Protein AF-A0A3M8P916-F1 (afdb_monomer_lite)

Structure (mmCIF, N/CA/C/O backbone):
data_AF-A0A3M8P916-F1
#
_entry.id   AF-A0A3M8P916-F1
#
loop_
_atom_site.group_PDB
_atom_site.id
_atom_site.type_symbol
_atom_site.label_atom_id
_atom_site.label_alt_id
_atom_site.label_comp_id
_atom_site.label_asym_id
_atom_site.label_entity_id
_atom_site.label_seq_id
_atom_site.pdbx_PDB_ins_code
_atom_site.Cartn_x
_atom_site.Cartn_y
_atom_site.Cartn_z
_atom_site.occupancy
_atom_site.B_iso_or_equiv
_atom_site.auth_seq_id
_atom_site.auth_comp_id
_atom_site.auth_asym_id
_atom_site.auth_atom_id
_atom_site.pdbx_PDB_model_num
ATOM 1 N N . MET A 1 1 ? -4.054 -1.556 23.076 1.00 59.75 1 MET A N 1
ATOM 2 C CA . MET A 1 1 ? -3.365 -1.877 21.805 1.00 59.75 1 MET A CA 1
ATOM 3 C C . MET A 1 1 ? -3.995 -1.221 20.560 1.00 59.75 1 MET A C 1
ATOM 5 O O . MET A 1 1 ? -3.618 -1.579 19.456 1.00 59.75 1 MET A O 1
ATOM 9 N N . LYS A 1 2 ? -4.898 -0.229 20.686 1.00 66.19 2 LYS A N 1
ATOM 10 C CA . LYS A 1 2 ? -5.561 0.415 19.529 1.00 66.19 2 LYS A CA 1
ATOM 11 C C . LYS A 1 2 ? -4.592 1.190 18.626 1.00 66.19 2 LYS A C 1
ATOM 13 O O . LYS A 1 2 ? -4.655 1.076 17.408 1.00 66.19 2 LYS A O 1
ATOM 18 N N . THR A 1 3 ? -3.654 1.920 19.229 1.00 75.56 3 THR A N 1
ATOM 19 C CA . THR A 1 3 ? -2.658 2.727 18.509 1.00 75.56 3 THR A CA 1
ATOM 20 C C . THR A 1 3 ? -1.751 1.871 17.626 1.00 75.56 3 THR A C 1
ATOM 22 O O . THR A 1 3 ? -1.486 2.239 16.491 1.00 75.56 3 THR A O 1
ATOM 25 N N . LEU A 1 4 ? -1.330 0.700 18.115 1.00 80.00 4 LEU A N 1
ATOM 26 C CA . LEU A 1 4 ? -0.487 -0.232 17.360 1.00 80.00 4 LEU A CA 1
ATOM 27 C C . LEU A 1 4 ? -1.213 -0.799 16.133 1.00 80.00 4 LEU A C 1
ATOM 29 O O . LEU A 1 4 ? -0.631 -0.817 15.054 1.00 80.00 4 LEU A O 1
ATOM 33 N N . ASN A 1 5 ? -2.487 -1.189 16.270 1.00 80.88 5 ASN A N 1
ATOM 34 C CA . ASN A 1 5 ? -3.290 -1.668 15.139 1.00 80.88 5 ASN A CA 1
ATOM 35 C C . ASN A 1 5 ? -3.460 -0.585 14.068 1.00 80.88 5 ASN A C 1
ATOM 37 O O . ASN A 1 5 ? -3.339 -0.868 12.881 1.00 80.88 5 ASN A O 1
ATOM 41 N N . LEU A 1 6 ? -3.693 0.662 14.485 1.00 80.62 6 LEU A N 1
ATOM 42 C CA . LEU A 1 6 ? -3.849 1.798 13.577 1.00 80.62 6 LEU A CA 1
ATOM 43 C C . LEU A 1 6 ? -2.529 2.115 12.850 1.00 80.62 6 LEU A C 1
ATOM 45 O O . LEU A 1 6 ? -2.524 2.268 11.631 1.00 80.62 6 LEU A O 1
ATOM 49 N N . ILE A 1 7 ? -1.402 2.127 13.570 1.00 86.38 7 ILE A N 1
ATOM 50 C CA . ILE A 1 7 ? -0.064 2.319 12.986 1.00 86.38 7 ILE A CA 1
ATOM 51 C C . ILE A 1 7 ? 0.257 1.209 11.975 1.00 86.38 7 ILE A C 1
ATOM 53 O O . ILE A 1 7 ? 0.684 1.507 10.861 1.00 86.38 7 ILE A O 1
ATOM 57 N N . ALA A 1 8 ? 0.013 -0.057 12.327 1.00 85.00 8 ALA A N 1
ATOM 58 C CA . ALA A 1 8 ? 0.247 -1.197 11.440 1.00 85.00 8 ALA A CA 1
ATOM 59 C C . ALA A 1 8 ? -0.607 -1.123 10.165 1.00 85.00 8 ALA A C 1
ATOM 61 O O . ALA A 1 8 ? -0.116 -1.403 9.075 1.00 85.00 8 ALA A O 1
ATOM 62 N N . LEU A 1 9 ? -1.864 -0.698 10.291 1.00 82.88 9 LEU A N 1
ATOM 63 C CA . LEU A 1 9 ? -2.784 -0.523 9.172 1.00 82.88 9 LEU A CA 1
ATOM 64 C C . LEU A 1 9 ? -2.322 0.594 8.224 1.00 82.88 9 LEU A C 1
ATOM 66 O O . LEU A 1 9 ? -2.310 0.397 7.012 1.00 82.88 9 LEU A O 1
ATOM 70 N N . ILE A 1 10 ? -1.885 1.737 8.765 1.00 85.31 10 ILE A N 1
ATOM 71 C CA . ILE A 1 10 ? -1.319 2.835 7.966 1.00 85.31 10 ILE A CA 1
ATOM 72 C C . ILE A 1 10 ? -0.058 2.366 7.234 1.00 85.31 10 ILE A C 1
ATOM 74 O O . ILE A 1 10 ? 0.048 2.562 6.025 1.00 85.31 10 ILE A O 1
ATOM 78 N N . LEU A 1 11 ? 0.874 1.714 7.935 1.00 86.12 11 LEU A N 1
ATOM 79 C CA . LEU A 1 11 ? 2.104 1.177 7.339 1.00 86.12 11 LEU A CA 1
ATOM 80 C C . LEU A 1 11 ? 1.810 0.161 6.231 1.00 86.12 11 LEU A C 1
ATOM 82 O O . LEU A 1 11 ? 2.437 0.217 5.174 1.00 86.12 11 LEU A O 1
ATOM 86 N N . LEU A 1 12 ? 0.838 -0.730 6.443 1.00 87.38 12 LEU A N 1
ATOM 87 C CA . LEU A 1 12 ? 0.405 -1.710 5.449 1.00 87.38 12 LEU A CA 1
ATOM 88 C C . LEU A 1 12 ? -0.148 -1.029 4.192 1.00 87.38 12 LEU A C 1
ATOM 90 O O . LEU A 1 12 ? 0.209 -1.417 3.081 1.00 87.38 12 LEU A O 1
ATOM 94 N N . ILE A 1 13 ? -0.997 -0.013 4.362 1.00 85.50 13 ILE A N 1
ATOM 95 C CA . ILE A 1 13 ? -1.590 0.729 3.245 1.00 85.50 13 ILE A CA 1
ATOM 96 C C . ILE A 1 13 ? -0.501 1.471 2.474 1.00 85.50 13 ILE A C 1
ATOM 98 O O . ILE A 1 13 ? -0.416 1.321 1.260 1.00 85.50 13 ILE A O 1
ATOM 102 N N . VAL A 1 14 ? 0.360 2.225 3.163 1.00 87.69 1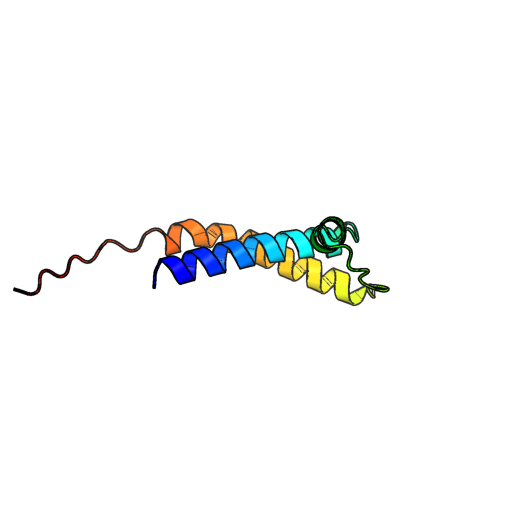4 VAL A N 1
ATOM 103 C CA . VAL A 1 14 ? 1.435 3.004 2.530 1.00 87.69 14 VAL A CA 1
ATOM 104 C C . VAL A 1 14 ? 2.426 2.088 1.803 1.00 87.69 14 VAL A C 1
ATOM 106 O O . VAL A 1 14 ? 2.755 2.333 0.641 1.00 87.69 14 VAL A O 1
ATOM 109 N N . GLY A 1 15 ? 2.863 1.001 2.446 1.00 86.06 15 GLY A N 1
ATOM 110 C CA . GLY A 1 15 ? 3.797 0.040 1.857 1.00 86.06 15 GLY A CA 1
ATOM 111 C C . GLY A 1 15 ? 3.198 -0.721 0.674 1.00 86.06 15 GLY A C 1
ATOM 112 O O . GLY A 1 15 ? 3.837 -0.847 -0.370 1.00 86.06 15 GLY A O 1
ATOM 113 N N . GLY A 1 16 ? 1.950 -1.173 0.797 1.00 87.38 16 GLY A N 1
ATOM 114 C CA . GLY A 1 16 ? 1.263 -1.880 -0.276 1.00 87.38 16 GLY A CA 1
ATOM 115 C C . GLY A 1 16 ? 0.925 -0.993 -1.470 1.00 87.38 16 GLY A C 1
ATOM 116 O O . GLY A 1 16 ? 1.073 -1.442 -2.604 1.00 87.38 16 GLY A O 1
ATOM 117 N N . LEU A 1 17 ? 0.558 0.276 -1.255 1.00 86.25 17 LEU A N 1
ATOM 118 C CA . LEU A 1 17 ? 0.370 1.225 -2.355 1.00 86.25 17 LEU A CA 1
ATOM 119 C C . LEU A 1 17 ? 1.691 1.454 -3.105 1.00 86.25 17 LEU A C 1
ATOM 121 O O . LEU A 1 17 ? 1.707 1.382 -4.330 1.00 86.25 17 LEU A O 1
ATOM 125 N N . ASN A 1 18 ? 2.809 1.652 -2.390 1.00 85.62 18 ASN A N 1
ATOM 126 C CA . ASN A 1 18 ? 4.128 1.780 -3.020 1.00 85.62 18 ASN A CA 1
ATOM 127 C C . ASN A 1 18 ? 4.475 0.535 -3.846 1.00 85.62 18 ASN A C 1
ATOM 129 O O . ASN A 1 18 ? 4.883 0.649 -4.998 1.00 85.62 18 ASN A O 1
ATOM 133 N N . TRP A 1 19 ? 4.265 -0.661 -3.293 1.00 85.00 19 TRP A N 1
ATOM 134 C CA . TRP A 1 19 ? 4.522 -1.902 -4.023 1.00 85.00 19 TRP A CA 1
ATOM 135 C C . TRP A 1 19 ? 3.583 -2.081 -5.221 1.00 85.00 19 TRP A C 1
ATOM 137 O O . TRP A 1 19 ? 4.031 -2.534 -6.270 1.00 85.00 19 TRP A O 1
ATOM 147 N N . LEU A 1 20 ? 2.330 -1.632 -5.153 1.00 85.94 20 LEU A N 1
ATOM 148 C CA . LEU A 1 20 ? 1.449 -1.617 -6.322 1.00 85.94 20 LEU A CA 1
ATOM 149 C C . LEU A 1 20 ? 2.016 -0.741 -7.450 1.00 85.94 20 LEU A C 1
ATOM 151 O O . LEU A 1 20 ? 2.068 -1.179 -8.600 1.00 85.94 20 LEU A O 1
ATOM 155 N N . LEU A 1 21 ? 2.471 0.473 -7.119 1.00 81.56 21 LEU A N 1
ATOM 156 C CA . LEU A 1 21 ? 3.082 1.404 -8.076 1.00 81.56 21 LEU A CA 1
ATOM 157 C C . LEU A 1 21 ? 4.364 0.817 -8.687 1.00 81.56 21 LEU A C 1
ATOM 159 O O . LEU A 1 21 ? 4.569 0.892 -9.901 1.00 81.56 21 LEU A O 1
ATOM 163 N N . VAL A 1 22 ? 5.175 0.144 -7.872 1.00 81.31 22 VAL A N 1
ATOM 164 C CA .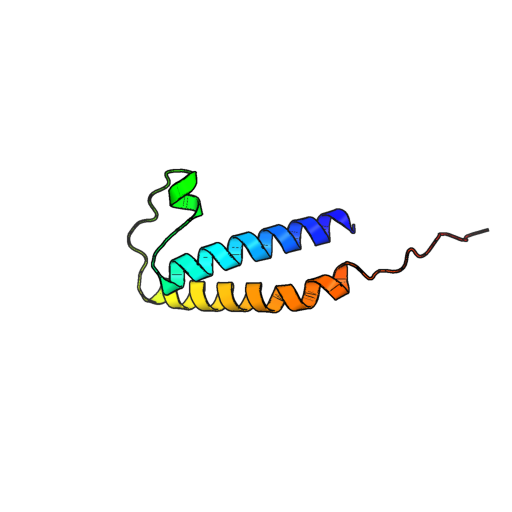 VAL A 1 22 ? 6.365 -0.592 -8.316 1.00 81.31 22 VAL A CA 1
ATOM 165 C C . VAL A 1 22 ? 6.007 -1.744 -9.254 1.00 81.31 22 VAL A C 1
ATOM 167 O O . VAL A 1 22 ? 6.695 -1.969 -10.246 1.00 81.31 22 VAL A O 1
ATOM 170 N N . GLY A 1 23 ? 4.965 -2.511 -8.951 1.00 80.31 23 GLY A N 1
ATOM 171 C CA . GLY A 1 23 ? 4.562 -3.654 -9.766 1.00 80.31 23 GLY A CA 1
ATOM 172 C C . GLY A 1 23 ? 4.000 -3.240 -11.126 1.00 80.31 23 GLY A C 1
ATOM 173 O O . GLY A 1 23 ? 4.308 -3.877 -12.133 1.00 80.31 23 GLY A O 1
ATOM 174 N N . LEU A 1 24 ? 3.211 -2.160 -11.156 1.00 78.81 24 LEU A N 1
ATOM 175 C CA . LEU A 1 24 ? 2.465 -1.733 -12.342 1.00 78.81 24 LEU A CA 1
ATOM 176 C C . LEU A 1 24 ? 3.251 -0.764 -13.236 1.00 78.81 24 LEU A C 1
ATOM 178 O O . LEU A 1 24 ? 3.252 -0.913 -14.455 1.00 78.81 24 LEU A O 1
ATOM 182 N N . PHE A 1 25 ? 3.948 0.199 -12.633 1.00 75.81 25 PHE A N 1
ATOM 183 C CA . PHE A 1 25 ? 4.662 1.264 -13.344 1.00 75.81 25 PHE A CA 1
ATOM 184 C C . PHE A 1 25 ? 6.184 1.179 -13.186 1.00 75.81 25 PHE A C 1
ATOM 186 O O . PHE A 1 25 ? 6.892 2.032 -13.710 1.00 75.81 25 PHE A O 1
ATOM 193 N N . SER A 1 26 ? 6.709 0.174 -12.465 1.00 72.31 26 SER A N 1
ATOM 194 C CA . SER A 1 26 ? 8.130 0.116 -12.060 1.00 72.31 26 SER A CA 1
ATOM 195 C C . SER A 1 26 ? 8.598 1.375 -11.317 1.00 72.31 26 SER A C 1
ATOM 197 O O . SER A 1 26 ? 9.793 1.637 -11.227 1.00 72.31 26 SER A O 1
ATOM 199 N N . PHE A 1 27 ? 7.653 2.141 -10.768 1.00 66.81 27 PHE A N 1
ATOM 200 C CA . PHE A 1 27 ? 7.893 3.419 -10.119 1.00 66.81 27 PHE A CA 1
ATOM 201 C C . PHE A 1 27 ? 7.887 3.224 -8.603 1.00 66.81 27 PHE A C 1
ATOM 203 O O . PHE A 1 27 ? 6.865 2.856 -8.027 1.00 66.81 27 PHE A O 1
ATOM 210 N N . ASP A 1 28 ? 9.037 3.434 -7.965 1.00 71.31 28 ASP A N 1
ATOM 211 C CA . ASP A 1 28 ? 9.213 3.275 -6.520 1.00 71.31 28 ASP A CA 1
ATOM 212 C C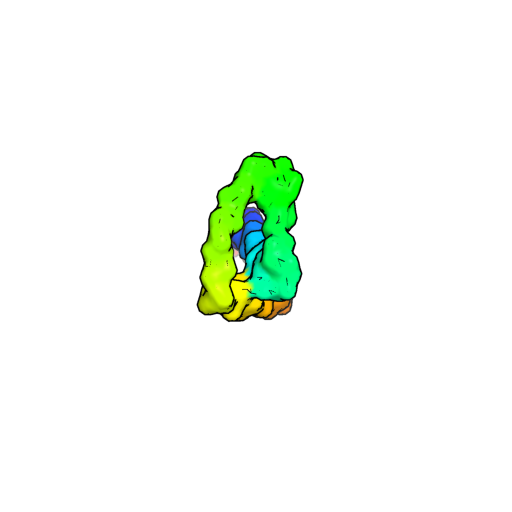 . ASP A 1 28 ? 9.218 4.658 -5.856 1.00 71.31 28 ASP A C 1
ATOM 214 O O . ASP A 1 28 ? 10.188 5.413 -5.940 1.00 71.31 28 ASP A O 1
ATOM 218 N N . LEU A 1 29 ? 8.097 5.019 -5.229 1.00 67.75 29 LEU A N 1
ATOM 219 C CA . LEU A 1 29 ? 7.905 6.331 -4.606 1.00 67.75 29 LEU A CA 1
ATOM 220 C C . LEU A 1 29 ? 8.847 6.510 -3.403 1.00 67.75 29 LEU A C 1
ATOM 222 O O . LEU A 1 29 ? 9.318 7.615 -3.142 1.00 67.75 29 LEU A O 1
ATOM 226 N N . VAL A 1 30 ? 9.169 5.418 -2.698 1.00 69.75 30 VAL A N 1
ATOM 227 C CA . VAL A 1 30 ? 10.144 5.424 -1.594 1.00 69.75 30 VAL A CA 1
ATOM 228 C C . VAL A 1 30 ? 11.549 5.706 -2.123 1.00 69.75 30 VAL A C 1
ATOM 230 O O . VAL A 1 30 ? 12.238 6.554 -1.560 1.00 69.75 30 VAL A O 1
ATOM 233 N N . ALA A 1 31 ? 11.951 5.070 -3.227 1.00 70.25 31 ALA A N 1
ATOM 234 C CA . ALA A 1 31 ? 13.230 5.357 -3.882 1.00 70.25 31 ALA A CA 1
ATOM 235 C C . ALA A 1 31 ? 13.321 6.814 -4.356 1.00 70.25 31 ALA A C 1
ATOM 237 O O . ALA A 1 31 ? 14.358 7.448 -4.177 1.00 70.25 31 ALA A O 1
ATOM 238 N N . ALA A 1 32 ? 12.228 7.363 -4.899 1.00 69.00 32 ALA A N 1
ATOM 239 C CA . ALA A 1 32 ? 12.171 8.752 -5.354 1.00 69.00 32 ALA A CA 1
ATOM 240 C C . ALA A 1 32 ? 12.340 9.775 -4.213 1.00 69.00 32 ALA A C 1
ATOM 242 O O . ALA A 1 32 ? 12.884 10.852 -4.438 1.00 69.00 32 ALA A O 1
ATOM 243 N N . ILE A 1 33 ? 11.891 9.448 -2.994 1.00 71.94 33 ILE A N 1
ATOM 244 C CA . ILE A 1 33 ? 11.973 10.341 -1.823 1.00 71.94 33 ILE A CA 1
ATOM 245 C C . ILE A 1 33 ? 13.276 10.137 -1.032 1.00 71.94 33 ILE A C 1
ATOM 247 O O . ILE A 1 33 ? 13.832 11.105 -0.517 1.00 71.94 33 ILE A O 1
ATOM 251 N N . PHE A 1 34 ? 13.771 8.901 -0.925 1.00 71.75 34 PHE A N 1
ATOM 252 C CA . PHE A 1 34 ? 14.934 8.549 -0.095 1.00 71.75 34 PHE A CA 1
ATOM 253 C C . PHE A 1 34 ? 16.224 8.254 -0.883 1.00 71.75 34 PHE A C 1
ATOM 255 O O . PHE A 1 34 ? 17.258 8.015 -0.266 1.00 71.75 34 PHE A O 1
ATOM 262 N N . GLY A 1 35 ? 16.202 8.292 -2.219 1.00 57.03 35 GLY A N 1
ATOM 263 C CA . GLY A 1 35 ? 17.399 8.182 -3.064 1.00 57.03 35 GLY A CA 1
ATOM 264 C C . GLY A 1 35 ? 18.023 6.781 -3.146 1.00 57.03 35 GLY A C 1
ATOM 265 O O . GLY A 1 35 ? 19.236 6.669 -3.295 1.00 57.03 35 GLY A O 1
ATOM 266 N N . GLY A 1 36 ? 17.229 5.713 -3.019 1.00 59.22 36 GLY A N 1
ATOM 267 C CA . GLY A 1 36 ? 17.714 4.327 -3.060 1.00 59.22 36 GLY A CA 1
ATOM 268 C C . GLY A 1 36 ? 17.403 3.624 -4.381 1.00 59.22 36 GLY A C 1
ATOM 269 O O . GLY A 1 36 ? 16.256 3.251 -4.610 1.00 59.22 36 GLY A O 1
ATOM 270 N N . ASP A 1 37 ? 18.412 3.402 -5.225 1.00 54.94 37 ASP A N 1
ATOM 271 C CA . ASP A 1 37 ? 18.279 2.608 -6.451 1.00 54.94 37 ASP A CA 1
ATOM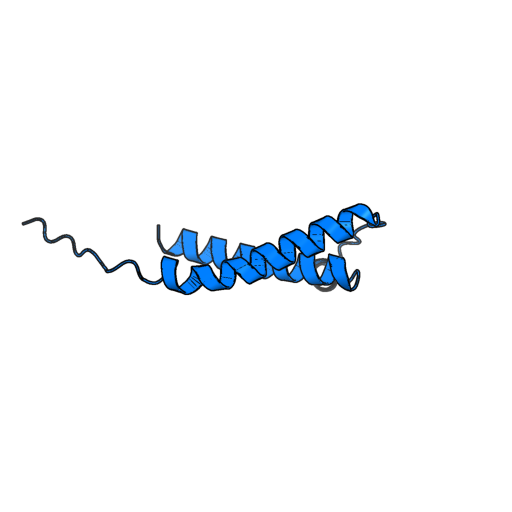 272 C C . ASP A 1 37 ? 17.926 1.149 -6.125 1.00 54.94 37 ASP A C 1
ATOM 274 O O . ASP A 1 37 ? 18.689 0.402 -5.508 1.00 54.94 37 ASP A O 1
ATOM 278 N N . VAL A 1 38 ? 16.739 0.732 -6.553 1.00 57.81 38 VAL A N 1
ATOM 279 C CA . VAL A 1 38 ? 16.285 -0.655 -6.501 1.00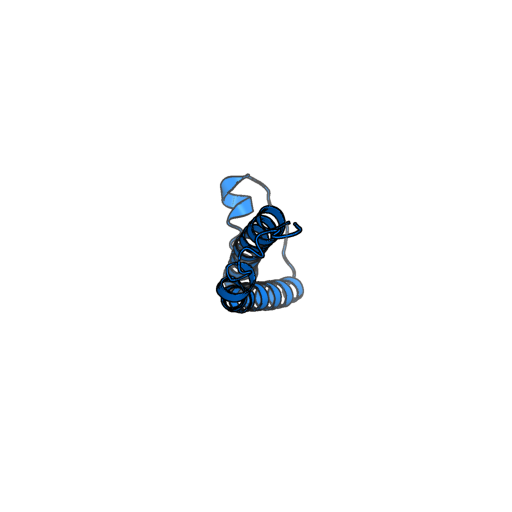 57.81 38 VAL A CA 1
ATOM 280 C C . VAL A 1 38 ? 16.635 -1.297 -7.840 1.00 57.81 38 VAL A C 1
ATOM 282 O O . VAL A 1 38 ? 15.924 -1.106 -8.823 1.00 57.81 38 VAL A O 1
ATOM 285 N N . GLY A 1 39 ? 17.762 -2.016 -7.877 1.00 57.91 39 GLY A N 1
ATOM 286 C CA . GLY A 1 39 ? 18.286 -2.681 -9.077 1.00 57.91 39 GLY A CA 1
ATOM 287 C C . GLY A 1 39 ? 17.273 -3.583 -9.797 1.00 57.91 39 GLY A C 1
ATOM 288 O O . GLY A 1 39 ? 16.193 -3.867 -9.277 1.00 57.91 39 GLY A O 1
ATOM 289 N N . GLU A 1 40 ? 17.624 -4.025 -11.009 1.00 56.31 40 GLU A N 1
ATOM 290 C CA . GLU A 1 40 ? 16.719 -4.651 -11.987 1.00 56.31 40 GLU A CA 1
ATOM 291 C C . GLU A 1 40 ? 15.680 -5.612 -11.378 1.00 56.31 40 GLU A C 1
ATOM 293 O O . GLU A 1 40 ? 15.941 -6.778 -11.071 1.00 56.31 40 GLU A O 1
ATOM 298 N N . LYS A 1 41 ? 14.445 -5.118 -11.222 1.00 60.81 41 LYS A N 1
ATOM 299 C CA . LYS A 1 41 ? 13.322 -5.920 -10.730 1.00 60.81 41 LYS A CA 1
ATOM 300 C C . LYS A 1 41 ? 12.878 -6.890 -11.822 1.00 60.81 41 LYS A C 1
ATOM 302 O O . LYS A 1 41 ? 12.207 -6.507 -12.789 1.00 60.81 41 LYS A O 1
ATOM 307 N N . SER A 1 42 ? 13.234 -8.158 -11.619 1.00 62.72 42 SER A N 1
ATOM 308 C CA . SER A 1 42 ? 12.795 -9.304 -12.418 1.00 62.72 42 SER A CA 1
ATOM 309 C C . SER A 1 42 ? 11.271 -9.304 -12.615 1.00 62.72 42 SER A C 1
ATOM 311 O O . SER A 1 42 ? 10.521 -8.952 -11.700 1.00 62.72 42 SER A O 1
ATOM 313 N N . ALA A 1 43 ? 10.790 -9.710 -13.797 1.00 65.44 43 ALA A N 1
ATOM 314 C CA . ALA A 1 43 ? 9.362 -9.682 -14.149 1.00 65.44 43 ALA A CA 1
ATOM 315 C C . ALA A 1 43 ? 8.475 -10.460 -13.153 1.00 65.44 43 ALA A C 1
ATOM 317 O O . ALA A 1 43 ? 7.337 -10.072 -12.898 1.00 65.44 43 ALA A O 1
ATOM 318 N N . PHE A 1 44 ? 9.025 -11.504 -12.526 1.00 71.94 44 PHE A N 1
ATOM 319 C CA . PHE A 1 44 ? 8.356 -12.281 -11.482 1.00 71.94 44 PHE A CA 1
ATOM 320 C C . PHE A 1 44 ? 8.075 -11.464 -10.207 1.00 71.94 44 PHE A C 1
ATOM 322 O O . PHE A 1 44 ? 6.988 -11.554 -9.639 1.00 71.94 44 PHE A O 1
ATOM 329 N N . SER A 1 45 ? 9.003 -10.594 -9.794 1.00 74.31 45 SER A N 1
ATOM 330 C CA . SER A 1 45 ? 8.819 -9.732 -8.618 1.00 74.31 45 SER A CA 1
ATOM 331 C C . SER A 1 45 ? 7.676 -8.737 -8.810 1.00 74.31 45 SER A C 1
ATOM 333 O O . SER A 1 45 ? 6.960 -8.443 -7.857 1.00 74.31 45 SER A O 1
ATOM 335 N N . ARG A 1 46 ? 7.440 -8.260 -10.042 1.00 74.50 46 ARG A N 1
ATOM 336 C CA . ARG A 1 46 ? 6.334 -7.330 -10.341 1.00 74.50 46 ARG A CA 1
ATOM 337 C C . ARG A 1 46 ? 4.973 -7.953 -10.065 1.00 74.50 46 ARG A C 1
ATOM 339 O O . ARG A 1 46 ? 4.123 -7.292 -9.479 1.00 74.50 46 ARG A O 1
ATOM 346 N N . VAL A 1 47 ? 4.789 -9.227 -10.412 1.00 80.75 47 VAL A N 1
ATOM 347 C CA . VAL A 1 47 ? 3.545 -9.961 -10.133 1.00 80.75 47 VAL A CA 1
ATOM 348 C C . VAL A 1 47 ? 3.286 -10.022 -8.627 1.00 80.75 47 VAL A C 1
ATOM 350 O O . VAL A 1 47 ? 2.183 -9.709 -8.185 1.00 80.75 47 VAL A O 1
ATOM 353 N N . ILE A 1 48 ? 4.312 -10.338 -7.830 1.00 82.81 48 ILE A N 1
ATOM 354 C CA . ILE A 1 48 ? 4.200 -10.362 -6.364 1.00 82.81 48 ILE A CA 1
ATOM 355 C C . ILE A 1 48 ? 3.850 -8.971 -5.829 1.00 82.81 48 ILE A C 1
ATOM 357 O O . ILE A 1 48 ? 2.951 -8.845 -5.000 1.00 82.81 48 ILE A O 1
ATOM 361 N N . TYR A 1 49 ? 4.500 -7.918 -6.324 1.00 82.56 49 TYR A N 1
ATOM 362 C CA . TYR A 1 49 ? 4.221 -6.553 -5.884 1.00 82.56 49 TYR A CA 1
ATOM 363 C C . TYR A 1 49 ? 2.791 -6.098 -6.205 1.00 82.56 49 TYR A C 1
ATOM 365 O O . TYR A 1 49 ? 2.152 -5.472 -5.358 1.00 82.56 49 TYR A O 1
ATOM 373 N N . VAL A 1 50 ? 2.249 -6.479 -7.367 1.00 82.56 50 VAL A N 1
ATOM 374 C CA . VAL A 1 50 ? 0.839 -6.229 -7.707 1.00 82.56 50 VAL A CA 1
ATOM 375 C C . VAL A 1 50 ? -0.098 -6.987 -6.763 1.00 82.56 50 VAL A C 1
ATOM 377 O O . VAL A 1 50 ? -1.048 -6.395 -6.254 1.00 82.56 50 VAL A O 1
ATOM 380 N N . ILE A 1 51 ? 0.179 -8.265 -6.474 1.00 86.00 51 ILE A N 1
ATOM 381 C CA . ILE A 1 51 ? -0.633 -9.070 -5.545 1.00 86.00 51 ILE A CA 1
ATOM 382 C C . ILE A 1 51 ? -0.618 -8.454 -4.142 1.00 86.00 51 ILE A C 1
ATOM 384 O O . ILE A 1 51 ? -1.676 -8.288 -3.537 1.00 86.00 51 ILE A O 1
ATOM 388 N N . VAL A 1 52 ? 0.552 -8.059 -3.629 1.00 86.81 52 VAL A N 1
ATOM 389 C CA . VAL A 1 52 ? 0.641 -7.427 -2.304 1.00 86.81 52 VAL A CA 1
ATOM 390 C C . VAL A 1 52 ? -0.066 -6.070 -2.287 1.00 86.81 52 VAL A C 1
ATOM 392 O O . VAL A 1 52 ? -0.784 -5.770 -1.334 1.00 86.81 52 VAL A O 1
ATOM 395 N N . GLY A 1 53 ? 0.067 -5.277 -3.349 1.00 85.44 53 GLY A N 1
ATOM 396 C CA . GLY A 1 53 ? -0.649 -4.014 -3.487 1.00 85.44 53 GLY A CA 1
ATOM 397 C C . GLY A 1 53 ? -2.171 -4.174 -3.494 1.00 85.44 53 GLY A C 1
ATOM 398 O O . GLY A 1 53 ? -2.880 -3.422 -2.823 1.00 85.44 53 GLY A O 1
ATOM 399 N N . LEU A 1 54 ? -2.682 -5.206 -4.170 1.00 86.38 54 LEU A N 1
ATOM 400 C CA . LEU A 1 54 ? -4.101 -5.574 -4.141 1.00 86.38 54 LEU A CA 1
ATOM 401 C C . LEU A 1 54 ? -4.550 -6.045 -2.750 1.00 86.38 54 LEU A C 1
ATOM 403 O O . LEU A 1 54 ? -5.629 -5.664 -2.295 1.00 86.38 54 LEU A O 1
ATOM 407 N N . CYS A 1 55 ? -3.723 -6.812 -2.037 1.00 84.25 55 CYS A N 1
ATOM 408 C CA . CYS A 1 55 ? -3.997 -7.198 -0.651 1.00 84.25 55 CYS A CA 1
ATOM 409 C C . CYS A 1 55 ? -4.064 -5.981 0.287 1.00 84.25 55 CYS A C 1
ATOM 411 O O . CYS A 1 55 ? -4.926 -5.928 1.164 1.00 84.25 55 CYS A O 1
ATOM 413 N N . ALA A 1 56 ? -3.206 -4.977 0.095 1.00 85.12 56 ALA A N 1
ATOM 414 C CA . ALA A 1 56 ? -3.251 -3.740 0.874 1.00 85.12 56 ALA A CA 1
ATOM 415 C C . ALA A 1 56 ? -4.487 -2.884 0.556 1.00 85.12 56 ALA A C 1
ATOM 417 O O . ALA A 1 56 ? -5.107 -2.337 1.469 1.00 85.12 56 ALA A O 1
ATOM 418 N N . LEU A 1 57 ? -4.908 -2.832 -0.712 1.00 84.50 57 LEU A N 1
ATOM 419 C CA . LEU A 1 57 ? -6.194 -2.243 -1.101 1.00 84.50 57 LEU A CA 1
ATOM 420 C C . LEU A 1 57 ? -7.369 -2.972 -0.434 1.00 84.50 57 LEU A C 1
ATOM 422 O O . LEU A 1 57 ? -8.298 -2.330 0.049 1.00 84.50 57 LEU A O 1
ATOM 426 N N . TYR A 1 58 ? -7.322 -4.303 -0.343 1.00 82.88 58 TYR A N 1
ATOM 427 C CA . TYR A 1 58 ? -8.334 -5.080 0.375 1.00 82.88 58 TYR A CA 1
ATOM 428 C C . TYR A 1 58 ? -8.338 -4.774 1.883 1.00 82.88 58 TYR A C 1
ATOM 430 O O . TYR A 1 58 ? -9.405 -4.685 2.495 1.00 82.88 58 TYR A O 1
ATOM 438 N N . ALA A 1 59 ? -7.168 -4.525 2.478 1.00 80.75 59 ALA A N 1
ATOM 439 C CA . ALA A 1 59 ? -7.044 -4.157 3.887 1.00 80.75 59 ALA A CA 1
ATOM 440 C C . ALA A 1 59 ? -7.710 -2.811 4.236 1.00 80.75 59 ALA A C 1
ATOM 442 O O . ALA A 1 59 ? -8.126 -2.627 5.382 1.00 80.75 59 ALA A O 1
ATOM 443 N N . LEU A 1 60 ? -7.923 -1.906 3.268 1.00 79.00 60 LEU A N 1
ATOM 444 C CA . LEU A 1 60 ? -8.723 -0.688 3.480 1.00 79.00 60 LEU A CA 1
ATOM 445 C C . LEU A 1 60 ? -10.150 -1.007 3.944 1.00 79.00 60 LEU A C 1
ATOM 447 O O . LEU A 1 60 ? -10.724 -0.273 4.746 1.00 79.00 60 LEU A O 1
ATOM 451 N N . ARG A 1 61 ? -10.716 -2.139 3.511 1.00 79.12 61 ARG A N 1
ATOM 452 C CA . ARG A 1 61 ? -12.037 -2.593 3.968 1.00 79.12 61 ARG A CA 1
ATOM 453 C C . ARG A 1 61 ? -12.047 -2.996 5.447 1.00 79.12 61 ARG A C 1
ATOM 455 O O . ARG A 1 61 ? -13.109 -3.015 6.063 1.00 79.12 61 ARG A O 1
ATOM 462 N N . PHE A 1 62 ? -10.883 -3.290 6.023 1.00 72.81 62 PHE A N 1
ATOM 463 C CA . PHE A 1 62 ? -10.721 -3.686 7.422 1.00 72.81 62 PHE A CA 1
ATOM 464 C C . PHE A 1 62 ? -10.529 -2.486 8.375 1.00 72.81 62 PHE A C 1
ATOM 466 O O . PHE A 1 62 ? -10.681 -2.651 9.586 1.00 72.81 62 PHE A O 1
ATOM 473 N N . ILE A 1 63 ? -10.277 -1.271 7.853 1.00 68.75 63 ILE A N 1
ATOM 474 C CA . ILE A 1 63 ? -10.224 -0.006 8.624 1.00 68.75 63 ILE A CA 1
ATOM 475 C C . ILE A 1 63 ? -11.416 0.145 9.591 1.00 68.75 63 ILE A C 1
ATOM 477 O O . ILE A 1 63 ? -11.177 0.289 10.793 1.00 68.75 63 ILE A O 1
ATOM 481 N N . PRO A 1 64 ? -12.686 0.098 9.130 1.00 63.41 64 PRO A N 1
ATOM 482 C CA . PRO A 1 64 ? -13.837 0.324 10.002 1.00 63.41 64 PRO A CA 1
ATOM 483 C C . PRO A 1 64 ? -14.010 -0.772 11.056 1.00 63.41 64 PRO A C 1
ATOM 485 O O . PRO A 1 64 ? -14.696 -0.561 12.049 1.00 63.41 64 PRO A O 1
ATOM 488 N N . PHE A 1 65 ? -13.411 -1.949 10.875 1.00 63.25 65 PHE A N 1
ATOM 489 C CA . PHE A 1 65 ? -13.485 -3.019 11.865 1.00 63.25 65 PHE A CA 1
ATOM 490 C C . PHE A 1 65 ? -12.560 -2.746 13.060 1.00 63.25 65 PHE A C 1
ATOM 492 O O . PHE A 1 65 ? -12.975 -2.893 14.205 1.00 63.25 65 PHE A O 1
ATOM 499 N N . VAL A 1 66 ? -11.337 -2.265 12.810 1.00 64.19 66 VAL A N 1
ATOM 500 C CA . VAL A 1 66 ? -10.368 -1.913 13.867 1.00 64.19 66 VAL A CA 1
ATOM 501 C C . VAL A 1 66 ? -10.786 -0.664 14.651 1.00 64.19 66 VAL A C 1
ATOM 503 O O . VAL A 1 66 ? -10.525 -0.572 15.850 1.00 64.19 66 VAL A O 1
ATOM 506 N N . SER A 1 67 ? -11.441 0.307 14.011 1.00 63.91 67 SER A N 1
ATOM 507 C CA . SER A 1 67 ? -11.860 1.541 14.690 1.00 63.91 67 SER A CA 1
ATOM 508 C C . SER A 1 67 ? -13.063 1.357 15.625 1.00 63.91 67 SER A C 1
ATOM 510 O O . SER A 1 67 ? -13.265 2.181 16.514 1.00 63.91 67 SER A O 1
ATOM 512 N N . ASN A 1 68 ? -13.848 0.288 15.447 1.00 62.91 68 ASN A N 1
ATOM 513 C CA . ASN A 1 68 ? -15.134 0.071 16.119 1.00 62.91 68 ASN A CA 1
ATOM 514 C C . ASN A 1 68 ? -15.065 -0.850 17.350 1.00 62.91 68 ASN A C 1
ATOM 516 O O . ASN A 1 68 ? -16.055 -1.489 17.690 1.00 62.91 68 ASN A O 1
ATOM 520 N N . GLU A 1 69 ? -13.939 -0.923 18.064 1.00 61.00 69 GLU A N 1
ATOM 521 C CA . GLU A 1 69 ? -13.952 -1.514 19.409 1.00 61.00 69 GLU A CA 1
ATOM 522 C C . GLU A 1 69 ? -14.660 -0.549 20.376 1.00 61.00 69 GLU A C 1
ATOM 524 O O . GLU A 1 69 ? -14.073 0.500 20.700 1.00 61.00 69 GLU A O 1
ATOM 529 N N . PRO A 1 70 ? -15.874 -0.877 20.873 1.00 59.81 70 PRO A N 1
ATOM 530 C CA . PRO A 1 70 ? -16.548 -0.062 21.869 1.00 59.81 70 PRO A CA 1
ATOM 531 C C . PRO A 1 70 ? -15.618 0.041 23.069 1.00 59.81 70 PRO A C 1
ATOM 533 O O . PRO A 1 70 ? -14.995 -0.946 23.470 1.00 59.81 70 PRO A O 1
ATOM 536 N N . ASN A 1 71 ? -15.489 1.246 23.614 1.00 64.00 71 ASN A N 1
ATOM 537 C CA . ASN A 1 71 ? -14.851 1.460 24.898 1.00 64.00 71 ASN A CA 1
ATOM 538 C C . ASN A 1 71 ? -15.593 0.586 25.919 1.00 64.00 71 ASN A C 1
ATOM 540 O O . ASN A 1 71 ? -16.670 0.948 26.382 1.00 64.00 71 ASN A O 1
ATOM 544 N N . ARG A 1 72 ? -15.078 -0.619 26.198 1.00 65.50 72 ARG A N 1
ATOM 545 C CA . ARG A 1 72 ? -15.530 -1.423 27.331 1.00 65.50 72 ARG A CA 1
ATOM 546 C C . ARG A 1 72 ? -14.967 -0.717 28.546 1.00 65.50 72 ARG A C 1
ATOM 548 O O . ARG A 1 72 ? -13.882 -1.056 29.022 1.00 65.50 72 ARG A O 1
ATOM 555 N N . ASP A 1 73 ? -15.669 0.338 28.945 1.00 65.19 73 ASP A N 1
ATOM 556 C CA . ASP A 1 73 ? -15.442 0.996 30.211 1.00 65.19 73 ASP A CA 1
ATOM 557 C C . ASP A 1 73 ? -15.396 -0.085 31.274 1.00 65.19 73 ASP A C 1
ATOM 559 O O . ASP A 1 73 ? -16.271 -0.947 31.386 1.00 65.19 73 ASP A O 1
ATOM 563 N N . ARG A 1 74 ? -14.282 -0.073 31.994 1.00 64.62 74 ARG A N 1
ATOM 564 C CA . ARG A 1 74 ? -14.037 -0.911 33.150 1.00 64.62 74 ARG A CA 1
ATOM 565 C C . ARG A 1 74 ? -14.968 -0.433 34.261 1.00 64.62 74 ARG A C 1
ATOM 567 O O . ARG A 1 74 ? -14.531 0.249 35.178 1.00 64.62 74 ARG A O 1
ATOM 574 N N . THR A 1 75 ? -16.244 -0.785 34.197 1.00 61.34 75 TH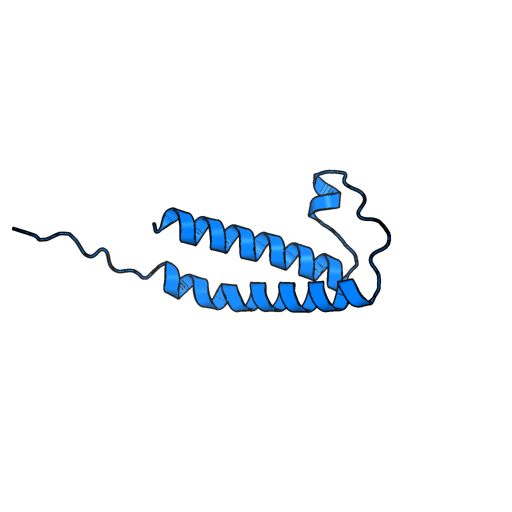R A N 1
ATOM 575 C CA . THR A 1 75 ? -17.103 -0.862 35.380 1.00 61.34 75 THR A CA 1
ATOM 576 C C . THR A 1 75 ? -16.837 -2.201 36.057 1.00 61.34 75 THR A C 1
ATOM 578 O O . THR A 1 75 ? -17.630 -3.132 35.990 1.00 61.34 75 THR A O 1
ATOM 581 N N . HIS A 1 76 ? -15.669 -2.309 36.686 1.00 60.75 76 HIS A N 1
ATOM 582 C CA . HIS A 1 76 ? -15.490 -3.238 37.793 1.00 60.75 76 HIS A CA 1
ATOM 583 C C . HIS A 1 76 ? -15.529 -2.398 39.069 1.00 60.75 76 HIS A C 1
ATOM 585 O O . HIS A 1 76 ? -14.529 -1.798 39.460 1.00 60.75 76 HIS A O 1
ATOM 591 N N . THR A 1 77 ? -16.747 -2.280 39.605 1.00 66.12 77 THR A N 1
ATOM 592 C CA . THR A 1 77 ? -17.039 -2.055 41.028 1.00 66.12 77 THR A CA 1
ATOM 593 C C . THR A 1 77 ? -16.435 -3.153 41.886 1.00 66.12 77 THR A C 1
ATOM 595 O O . THR A 1 77 ? -16.413 -4.305 41.386 1.00 66.12 77 THR A O 1
#

Foldseek 3Di:
DLVVVVVVLVCLLVQLCQLLCCLPVVDRVCCVVVVDDDPDDDNVSSVVSNVSSVVSVVSVVCVVVSVPPPPPPPPPD

pLDDT: mean 74.07, std 10.12, range [54.94, 87.69]

Organism: NCBI:txid1848460

Sequence (77 aa):
MKTLNLIALILLIVGGLNWLLVGLFSFDLVAAIFGGDVGEKSAFSRVIYVIVGLCALYALRFIPFVSNEPNRDRTHT

InterPro domains:
  IPR007211 Protein of unknown function DUF378 [PF04070] (2-62)
  IPR007211 Protein of unknown function DUF378 [PTHR37304] (1-70)

Radius of gyration: 17.19 Å; chains: 1; bounding box: 35×23×55 Å

Secondary structure (DSSP, 8-state):
-HHHHHHHHHHHHHHHHHHHHHHHH---HHHHHH--------HHHHHHHHHHHHHHHHHGGGHHHHHT---------